Protein AF-A0A7Z9F0S6-F1 (afdb_monomer_lite)

Structure (mmCIF, N/CA/C/O backbone):
data_AF-A0A7Z9F0S6-F1
#
_entry.id   AF-A0A7Z9F0S6-F1
#
loop_
_atom_site.group_PDB
_atom_site.id
_atom_site.type_symbol
_atom_site.label_atom_id
_atom_site.label_alt_id
_atom_site.label_comp_id
_atom_site.label_asym_id
_atom_site.label_entity_id
_atom_site.label_seq_id
_atom_site.pdbx_PDB_ins_code
_atom_site.Cartn_x
_atom_site.Cartn_y
_atom_site.Cartn_z
_atom_site.occupancy
_atom_site.B_iso_or_equiv
_atom_site.auth_seq_id
_atom_site.auth_comp_id
_atom_site.auth_asym_id
_atom_site.a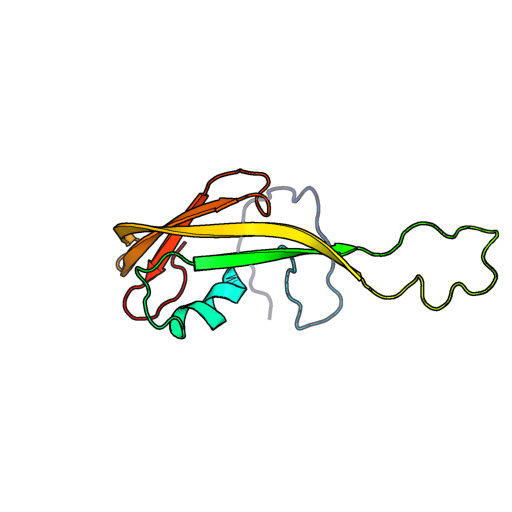uth_atom_id
_atom_site.pdbx_PDB_model_num
ATOM 1 N N . MET A 1 1 ? 21.638 29.581 2.439 1.00 35.75 1 MET A N 1
ATOM 2 C CA . MET A 1 1 ? 21.216 29.550 3.855 1.00 35.75 1 MET A CA 1
ATOM 3 C C . MET A 1 1 ? 21.684 28.222 4.421 1.00 35.75 1 MET A C 1
ATOM 5 O O . MET A 1 1 ? 21.219 27.189 3.966 1.00 35.75 1 MET A O 1
ATOM 9 N N . THR A 1 2 ? 22.688 28.249 5.295 1.00 31.14 2 THR A N 1
ATOM 10 C CA . THR A 1 2 ? 23.360 27.050 5.817 1.00 31.14 2 THR A CA 1
ATOM 11 C C . THR A 1 2 ? 22.742 26.697 7.161 1.00 31.14 2 THR A C 1
ATOM 13 O O . THR A 1 2 ? 22.910 27.450 8.116 1.00 31.14 2 THR A O 1
ATOM 16 N N . ILE A 1 3 ? 22.024 25.577 7.246 1.00 39.72 3 ILE A N 1
ATOM 17 C CA . ILE A 1 3 ? 21.593 25.027 8.534 1.00 39.72 3 ILE A CA 1
ATOM 18 C C . ILE A 1 3 ? 22.665 24.030 8.973 1.00 39.72 3 ILE A C 1
ATOM 20 O O . ILE A 1 3 ? 22.710 22.891 8.519 1.00 39.72 3 ILE A O 1
ATOM 24 N N . ALA A 1 4 ? 23.572 24.501 9.828 1.00 39.28 4 ALA A N 1
ATOM 25 C CA . ALA A 1 4 ? 24.559 23.673 10.505 1.00 39.28 4 ALA A CA 1
ATOM 26 C C . ALA A 1 4 ? 23.901 23.000 11.720 1.00 39.28 4 ALA A C 1
ATOM 28 O O . ALA A 1 4 ? 23.897 23.542 12.823 1.00 39.28 4 ALA A O 1
ATOM 29 N N . GLY A 1 5 ? 23.317 21.822 11.504 1.00 38.00 5 GLY A N 1
ATOM 30 C CA . GLY A 1 5 ? 22.954 20.890 12.566 1.00 38.00 5 GLY A CA 1
ATOM 31 C C . GLY A 1 5 ? 24.101 19.910 12.794 1.00 38.00 5 GLY A C 1
ATOM 32 O O . GLY A 1 5 ? 24.408 19.101 11.924 1.00 38.00 5 GLY A O 1
ATOM 33 N N . SER A 1 6 ? 24.751 20.003 13.953 1.00 45.59 6 SER A N 1
ATOM 34 C CA . SER A 1 6 ? 25.777 19.066 14.422 1.00 45.59 6 SER A CA 1
ATOM 35 C C . SER A 1 6 ? 25.179 17.665 14.603 1.00 45.59 6 SER A C 1
ATOM 37 O O . SER A 1 6 ? 24.645 17.334 15.660 1.00 45.59 6 SER A O 1
ATOM 39 N N . LEU A 1 7 ? 25.259 16.836 13.562 1.00 46.41 7 LEU A N 1
ATOM 40 C CA . LEU A 1 7 ? 25.076 15.392 13.655 1.00 46.41 7 LEU A CA 1
ATOM 41 C C . LEU A 1 7 ? 26.464 14.755 13.659 1.00 46.41 7 LEU A C 1
ATOM 43 O O . LEU A 1 7 ? 27.257 14.928 12.733 1.00 46.41 7 LEU A O 1
ATOM 47 N N . ARG A 1 8 ? 26.772 14.063 14.760 1.00 46.69 8 ARG A N 1
ATOM 48 C CA . ARG A 1 8 ? 28.000 13.285 14.953 1.00 46.69 8 ARG A CA 1
ATOM 49 C C . ARG A 1 8 ? 28.291 12.452 13.704 1.00 46.69 8 ARG A C 1
ATOM 51 O O . ARG A 1 8 ? 27.393 11.821 13.156 1.00 46.69 8 ARG A O 1
ATOM 58 N N . SER A 1 9 ? 29.552 12.464 13.274 1.00 49.59 9 SER A N 1
ATOM 59 C CA . SER A 1 9 ? 30.008 11.865 12.023 1.00 49.59 9 SER A CA 1
ATOM 60 C C . SER A 1 9 ? 29.782 10.350 11.991 1.00 49.59 9 SER A C 1
ATOM 62 O O . SER A 1 9 ? 30.657 9.559 12.350 1.00 49.59 9 SER A O 1
ATOM 64 N N . HIS A 1 10 ? 28.630 9.923 11.497 1.00 48.22 10 HIS A N 1
ATOM 65 C CA . HIS A 1 10 ? 28.567 8.661 10.788 1.00 48.22 10 HIS A CA 1
ATOM 66 C C . HIS A 1 10 ? 29.183 8.916 9.417 1.00 48.22 10 HIS A C 1
ATOM 68 O O . HIS A 1 10 ? 28.714 9.762 8.659 1.00 48.22 10 HIS A O 1
ATOM 74 N N . LYS A 1 11 ? 30.303 8.247 9.123 1.00 49.53 11 LYS A N 1
ATOM 75 C CA . LYS A 1 11 ? 30.818 8.196 7.756 1.00 49.53 11 LYS A CA 1
ATOM 76 C C . LYS A 1 11 ? 29.726 7.542 6.915 1.00 49.53 11 LYS A C 1
ATOM 78 O O . LYS A 1 11 ? 29.566 6.325 6.979 1.00 49.53 11 LYS A O 1
ATOM 83 N N . PHE A 1 12 ? 28.960 8.343 6.179 1.00 50.31 12 PHE A N 1
ATOM 84 C CA . PHE A 1 12 ? 28.070 7.840 5.144 1.00 50.31 12 PHE A CA 1
ATOM 85 C C . PHE A 1 12 ? 28.957 7.100 4.145 1.00 50.31 12 PHE A C 1
ATOM 87 O O . PHE A 1 12 ? 29.786 7.710 3.474 1.00 50.31 12 PHE A O 1
ATOM 94 N N . GLN A 1 13 ? 28.879 5.769 4.143 1.00 52.06 13 GLN A N 1
ATOM 95 C CA . GLN A 1 13 ? 29.774 4.942 3.333 1.00 52.06 13 GLN A CA 1
ATOM 96 C C . GLN A 1 13 ? 29.507 5.128 1.833 1.00 52.06 13 GLN A C 1
ATOM 98 O O . GLN A 1 13 ? 30.394 4.864 1.031 1.00 52.06 13 GLN A O 1
ATOM 103 N N . HIS A 1 14 ? 28.317 5.616 1.469 1.00 46.41 14 HIS A N 1
ATOM 104 C CA . HIS A 1 14 ? 27.904 5.876 0.097 1.00 46.41 14 HIS A CA 1
ATOM 105 C C . HIS A 1 14 ? 27.014 7.124 0.077 1.00 46.41 14 HIS A C 1
ATOM 107 O O . HIS A 1 14 ? 26.011 7.183 0.785 1.00 46.41 14 HIS A O 1
ATOM 113 N N . ALA A 1 15 ? 27.398 8.125 -0.710 1.00 65.62 15 ALA A N 1
ATOM 114 C CA . ALA A 1 15 ? 26.599 9.312 -0.989 1.00 65.62 15 ALA A CA 1
ATOM 115 C C . ALA A 1 15 ? 26.548 9.508 -2.507 1.00 65.62 15 ALA A C 1
ATOM 117 O O . ALA A 1 15 ? 27.542 9.260 -3.191 1.00 65.62 15 ALA A O 1
ATOM 118 N N . VAL A 1 16 ? 25.399 9.938 -3.025 1.00 56.47 16 VAL A N 1
ATOM 119 C CA . VAL A 1 16 ? 25.199 10.237 -4.448 1.00 56.47 16 VAL A CA 1
ATOM 120 C C . VAL A 1 16 ? 24.820 11.707 -4.574 1.00 56.47 16 VAL A C 1
ATOM 122 O O . VAL A 1 16 ? 23.951 12.194 -3.852 1.00 56.47 16 VAL A O 1
ATOM 125 N N . THR A 1 17 ? 25.487 12.421 -5.477 1.00 74.50 17 THR A N 1
ATOM 126 C CA . THR A 1 17 ? 25.147 13.808 -5.807 1.00 74.50 17 THR A CA 1
ATOM 127 C C . THR A 1 17 ? 23.967 13.817 -6.772 1.00 74.50 17 THR A C 1
ATOM 129 O O . THR A 1 17 ? 24.028 13.184 -7.822 1.00 74.50 17 THR A O 1
ATOM 132 N N . ILE A 1 18 ? 22.907 14.550 -6.428 1.00 62.69 18 ILE A N 1
ATOM 133 C CA . ILE A 1 18 ? 21.745 14.756 -7.295 1.00 62.69 18 ILE A CA 1
ATOM 134 C C . ILE A 1 18 ? 21.824 16.169 -7.863 1.00 62.69 18 ILE A C 1
ATOM 136 O O . ILE A 1 18 ? 21.718 17.151 -7.130 1.00 62.69 18 ILE A O 1
ATOM 140 N N . GLU A 1 19 ? 22.053 16.260 -9.170 1.00 63.91 19 GLU A N 1
ATOM 141 C CA . GLU A 1 19 ? 22.327 17.530 -9.851 1.00 63.91 19 GLU A CA 1
ATOM 142 C C . GLU A 1 19 ? 21.053 18.330 -10.172 1.00 63.91 19 GLU A C 1
ATOM 144 O O . GLU A 1 19 ? 21.117 19.549 -10.321 1.00 63.91 19 GLU A O 1
ATOM 149 N N . ASN A 1 20 ? 19.889 17.670 -10.217 1.00 59.25 20 ASN A N 1
ATOM 150 C CA . ASN A 1 20 ? 18.635 18.263 -10.686 1.00 59.25 20 ASN A CA 1
ATOM 151 C C . ASN A 1 20 ? 17.566 18.279 -9.586 1.00 59.25 20 ASN A C 1
ATOM 153 O O . ASN A 1 20 ? 17.298 17.256 -8.960 1.00 59.25 20 ASN A O 1
ATOM 157 N N . TYR A 1 21 ? 16.927 19.436 -9.390 1.00 40.56 21 TYR A N 1
ATOM 158 C CA . TYR A 1 21 ? 15.824 19.639 -8.446 1.00 40.56 21 TYR A CA 1
ATOM 159 C C . TYR A 1 21 ? 14.552 20.098 -9.185 1.00 40.56 21 TYR A C 1
ATOM 161 O O . TYR A 1 21 ? 14.661 20.914 -10.103 1.00 40.56 21 TYR A O 1
ATOM 169 N N . PRO A 1 22 ? 13.350 19.644 -8.774 1.00 56.00 22 PRO A N 1
ATOM 170 C CA . PRO A 1 22 ? 13.098 18.687 -7.695 1.00 56.00 22 PRO A CA 1
ATOM 171 C C . PRO A 1 22 ? 13.497 17.260 -8.095 1.00 56.00 22 PRO A C 1
ATOM 173 O O . PRO A 1 22 ? 13.374 16.876 -9.255 1.00 56.00 22 PRO A O 1
ATOM 176 N N . TRP A 1 23 ? 13.961 16.476 -7.125 1.00 50.50 23 TRP A N 1
ATOM 177 C CA . TRP A 1 23 ? 14.222 15.050 -7.301 1.00 50.50 23 TRP A CA 1
ATOM 178 C C . TRP A 1 23 ? 13.278 14.229 -6.425 1.00 50.50 23 TRP A C 1
ATOM 180 O O . TRP A 1 23 ? 12.791 14.710 -5.403 1.00 50.50 23 TRP A O 1
ATOM 190 N N . HIS A 1 24 ? 13.023 12.992 -6.843 1.00 51.84 24 HIS A N 1
ATOM 191 C CA . HIS A 1 24 ? 12.192 12.022 -6.138 1.00 51.84 24 HIS A CA 1
ATOM 192 C C . HIS A 1 24 ? 12.984 10.717 -6.033 1.00 51.84 24 HIS A C 1
ATOM 194 O O . HIS A 1 24 ? 13.493 10.231 -7.044 1.00 51.84 24 HIS A O 1
ATOM 200 N N . SER A 1 25 ? 13.103 10.151 -4.830 1.00 55.03 25 SER A N 1
ATOM 201 C CA . SER A 1 25 ? 13.685 8.816 -4.650 1.00 55.03 25 SER A CA 1
ATOM 202 C C . SER A 1 25 ? 12.716 7.786 -5.219 1.00 55.03 25 SER A C 1
ATOM 204 O O . SER A 1 25 ? 11.612 7.660 -4.711 1.00 55.03 25 SER A O 1
ATOM 206 N N . TYR A 1 26 ? 13.068 7.102 -6.306 1.00 56.72 26 TYR A N 1
ATOM 207 C CA . TYR A 1 26 ? 12.218 6.068 -6.917 1.00 56.72 26 TYR A CA 1
ATOM 208 C C . TYR A 1 26 ? 12.480 4.682 -6.303 1.00 56.72 26 TYR A C 1
ATOM 210 O O . TYR A 1 26 ? 12.320 3.658 -6.955 1.00 56.72 26 TYR A O 1
ATOM 218 N N . ASP A 1 27 ? 12.926 4.618 -5.052 1.00 54.19 27 ASP A N 1
ATOM 219 C CA . ASP A 1 27 ? 12.763 3.374 -4.310 1.00 54.19 27 ASP A CA 1
ATOM 220 C C . ASP A 1 27 ? 11.279 3.312 -3.957 1.00 54.19 27 ASP A C 1
ATOM 222 O O . ASP A 1 27 ? 10.779 4.229 -3.315 1.00 54.19 27 ASP A O 1
ATOM 226 N N . PHE A 1 28 ? 10.592 2.301 -4.499 1.00 53.06 28 PHE A N 1
ATOM 227 C CA . PHE A 1 28 ? 9.152 2.024 -4.438 1.00 53.06 28 PHE A CA 1
ATOM 228 C C . PHE A 1 28 ? 8.635 1.981 -2.987 1.00 53.06 28 PHE A C 1
ATOM 230 O O . PHE A 1 28 ? 8.271 0.931 -2.456 1.00 53.06 28 PHE A O 1
ATOM 237 N N . ASP A 1 29 ? 8.592 3.124 -2.315 1.00 61.69 29 ASP A N 1
ATOM 238 C CA . ASP A 1 29 ? 7.740 3.273 -1.163 1.00 61.69 29 ASP A CA 1
ATOM 239 C C . ASP A 1 29 ? 6.299 3.111 -1.660 1.00 61.69 29 ASP A C 1
ATOM 241 O O . ASP A 1 29 ? 5.885 3.575 -2.729 1.00 61.69 29 ASP A O 1
ATOM 245 N N . PHE A 1 30 ? 5.479 2.413 -0.886 1.00 75.38 30 PHE A N 1
ATOM 246 C CA . PHE A 1 30 ? 4.044 2.377 -1.140 1.00 75.38 30 PHE A CA 1
ATOM 247 C C . PHE A 1 30 ? 3.393 3.763 -0.932 1.00 75.38 30 PHE A C 1
ATOM 249 O O . PHE A 1 30 ? 2.176 3.857 -0.837 1.00 75.38 30 PHE A O 1
ATOM 256 N N . ALA A 1 31 ? 4.161 4.863 -0.921 1.00 78.50 31 ALA A N 1
ATOM 257 C CA . ALA A 1 31 ? 3.669 6.223 -0.761 1.00 78.50 31 ALA A CA 1
ATOM 258 C C . ALA A 1 31 ? 2.736 6.639 -1.901 1.00 78.50 31 ALA A C 1
ATOM 260 O O . ALA A 1 31 ? 1.791 7.387 -1.664 1.00 78.50 31 ALA A O 1
ATOM 261 N N . SER A 1 32 ? 2.921 6.109 -3.116 1.00 81.12 32 SER A N 1
ATOM 262 C CA . SER A 1 32 ? 1.952 6.313 -4.206 1.00 81.12 32 SER A CA 1
ATOM 263 C C . SER A 1 32 ? 0.552 5.784 -3.862 1.00 81.12 32 SER A C 1
ATOM 265 O O . SER A 1 32 ? -0.442 6.339 -4.339 1.00 81.12 32 SER A O 1
ATOM 267 N N . LEU A 1 33 ? 0.440 4.797 -2.960 1.00 87.44 33 LEU A N 1
ATOM 268 C CA . LEU A 1 33 ? -0.853 4.336 -2.462 1.00 87.44 33 LEU A CA 1
ATOM 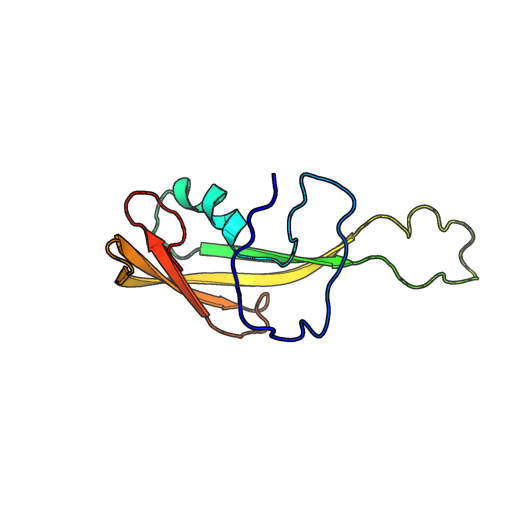269 C C . LEU A 1 33 ? -1.587 5.429 -1.680 1.00 87.44 33 LEU A C 1
ATOM 271 O O . LEU A 1 33 ? -2.811 5.431 -1.706 1.00 87.44 33 LEU A O 1
ATOM 275 N N . ASN A 1 34 ? -0.904 6.409 -1.076 1.00 88.81 34 ASN A N 1
ATOM 276 C CA . ASN A 1 34 ? -1.563 7.543 -0.408 1.00 88.81 34 ASN A CA 1
ATOM 277 C C . ASN A 1 34 ? -2.400 8.398 -1.364 1.00 88.81 34 ASN A C 1
ATOM 279 O O . ASN A 1 34 ? -3.298 9.106 -0.919 1.00 88.81 34 ASN A O 1
ATOM 283 N N . ILE A 1 35 ? -2.132 8.328 -2.670 1.00 87.38 35 ILE A N 1
ATOM 284 C CA . ILE A 1 35 ? -2.966 8.979 -3.681 1.00 87.38 35 ILE A CA 1
ATOM 285 C C . ILE A 1 35 ? -4.209 8.140 -3.972 1.00 87.38 35 ILE A C 1
ATOM 287 O O . ILE A 1 35 ? -5.290 8.684 -4.157 1.00 87.38 35 ILE A O 1
ATOM 291 N N . THR A 1 36 ? -4.080 6.813 -4.014 1.00 86.88 36 THR A N 1
ATOM 292 C CA . THR A 1 36 ? -5.183 5.929 -4.416 1.00 86.88 36 THR A CA 1
ATOM 293 C C . THR A 1 36 ? -6.089 5.513 -3.260 1.00 86.88 36 THR A C 1
ATOM 295 O O . THR A 1 36 ? -7.296 5.418 -3.455 1.00 86.88 36 THR A O 1
ATOM 298 N N . LEU A 1 37 ? -5.541 5.276 -2.065 1.00 88.56 37 LEU A N 1
ATOM 299 C CA . LEU A 1 37 ? -6.251 4.768 -0.883 1.00 88.56 37 LEU A CA 1
ATOM 300 C C . LEU A 1 37 ? -7.450 5.638 -0.463 1.00 88.56 37 LEU A C 1
ATOM 302 O O . LEU A 1 37 ? -8.497 5.058 -0.174 1.00 88.56 37 LEU A O 1
ATOM 306 N N . PRO A 1 38 ? -7.391 6.988 -0.500 1.00 90.38 38 PRO A N 1
ATOM 307 C CA . PRO A 1 38 ? -8.556 7.828 -0.206 1.00 90.38 38 PRO A CA 1
ATOM 308 C C . PRO A 1 38 ? -9.751 7.619 -1.140 1.00 90.38 38 PRO A C 1
ATOM 310 O O . PRO A 1 38 ? -10.868 8.006 -0.802 1.00 90.38 38 PRO A O 1
ATOM 313 N N . HIS A 1 39 ? -9.533 7.015 -2.310 1.00 88.56 39 HIS A N 1
ATOM 314 C CA . HIS A 1 39 ? -10.565 6.766 -3.314 1.00 88.56 39 HIS A CA 1
ATOM 315 C C . HIS A 1 39 ? -11.113 5.332 -3.290 1.00 88.56 39 HIS A C 1
ATOM 317 O O . HIS A 1 39 ? -11.992 5.005 -4.089 1.00 88.56 39 HIS A O 1
ATOM 323 N N . TYR A 1 40 ? -10.632 4.472 -2.388 1.00 85.88 40 TYR A N 1
ATOM 324 C CA . TYR A 1 40 ? -11.196 3.136 -2.210 1.00 85.88 40 TYR A CA 1
ATOM 325 C C . TYR A 1 40 ? -12.589 3.227 -1.584 1.00 85.88 40 TYR A C 1
ATOM 327 O O . TYR A 1 40 ? -12.767 3.807 -0.515 1.00 85.88 40 TYR A O 1
ATOM 335 N N . LEU A 1 41 ? -13.578 2.642 -2.264 1.00 87.75 41 LEU A N 1
ATOM 336 C CA . LEU A 1 41 ? -14.984 2.695 -1.849 1.00 87.75 41 LEU A CA 1
ATOM 337 C C . LEU A 1 41 ? -15.229 1.947 -0.538 1.00 87.75 41 LEU A C 1
ATOM 339 O O . LEU A 1 41 ? -15.944 2.442 0.330 1.00 87.75 41 LEU A O 1
ATOM 343 N N . ASP A 1 42 ? -14.632 0.762 -0.414 1.00 91.69 42 ASP A N 1
ATOM 344 C CA . ASP A 1 42 ? -14.680 -0.046 0.795 1.00 91.69 42 ASP A CA 1
ATOM 345 C C . ASP A 1 42 ? -13.248 -0.277 1.299 1.00 91.69 42 ASP A C 1
ATOM 347 O O . ASP A 1 42 ? -12.500 -1.047 0.695 1.00 91.69 42 ASP A O 1
ATOM 351 N N . PRO A 1 43 ? -12.841 0.397 2.383 1.00 89.38 43 PRO A N 1
ATOM 352 C CA . PRO A 1 43 ? -11.510 0.255 2.955 1.00 89.38 43 PRO A CA 1
ATOM 353 C C . PRO A 1 43 ? -11.322 -1.063 3.720 1.00 89.38 43 PRO A C 1
ATOM 355 O O . PRO A 1 43 ? -10.220 -1.322 4.178 1.00 89.38 43 PRO A O 1
ATOM 358 N N . LEU A 1 44 ? -12.365 -1.868 3.938 1.00 94.19 44 LEU A N 1
ATOM 359 C CA . LEU A 1 44 ? -12.255 -3.160 4.626 1.00 94.19 44 LEU A CA 1
ATOM 360 C C . LEU A 1 44 ? -12.259 -4.340 3.651 1.00 94.19 44 LEU A C 1
ATOM 362 O O . LEU A 1 44 ? -11.900 -5.456 4.032 1.00 94.19 44 LEU A O 1
ATOM 366 N N . ALA A 1 45 ? -12.654 -4.106 2.400 1.00 92.12 45 ALA A N 1
ATOM 367 C CA . ALA A 1 45 ? -12.609 -5.118 1.361 1.00 92.12 45 ALA A CA 1
ATOM 368 C C . ALA A 1 45 ? -11.153 -5.459 0.984 1.00 92.12 45 ALA A C 1
ATOM 370 O O . ALA A 1 45 ? -10.313 -4.557 0.903 1.00 92.12 45 ALA A O 1
ATOM 371 N N . PRO A 1 46 ? -10.847 -6.737 0.690 1.00 88.12 46 PRO A N 1
ATOM 372 C CA . PRO A 1 46 ? -9.559 -7.116 0.125 1.00 88.12 46 PRO A CA 1
ATOM 373 C C . PRO A 1 46 ? -9.276 -6.359 -1.171 1.00 88.12 46 PRO A C 1
ATOM 375 O O . PRO A 1 46 ? -10.155 -6.221 -2.028 1.00 88.12 46 PRO A O 1
ATOM 378 N N . CYS A 1 47 ? -8.032 -5.928 -1.355 1.00 89.94 47 CYS A N 1
ATOM 379 C CA . CYS A 1 47 ? -7.595 -5.348 -2.616 1.00 89.94 47 CYS A CA 1
ATOM 380 C C . CYS A 1 47 ? -6.238 -5.870 -3.069 1.00 89.94 47 CYS A C 1
ATOM 382 O O . CYS A 1 47 ? -5.550 -6.607 -2.362 1.00 89.94 47 CYS A O 1
ATOM 384 N N . PHE A 1 48 ? -5.876 -5.527 -4.301 1.00 90.19 48 PHE A N 1
ATOM 385 C CA . PHE A 1 48 ? -4.620 -5.943 -4.894 1.00 90.19 48 PHE A CA 1
ATOM 386 C C . PHE A 1 48 ? -4.054 -4.859 -5.801 1.00 90.19 48 PHE A C 1
ATOM 388 O O . PHE A 1 48 ? -4.788 -4.094 -6.425 1.00 90.19 48 PHE A O 1
ATOM 395 N N . PHE A 1 49 ? -2.733 -4.833 -5.912 1.00 89.62 49 PHE A N 1
ATOM 396 C CA . PHE A 1 49 ? -2.030 -3.983 -6.864 1.00 89.62 49 PHE A CA 1
ATOM 397 C C . PHE A 1 49 ? -0.805 -4.702 -7.427 1.00 89.62 49 PHE A C 1
ATOM 399 O O . PHE A 1 49 ? -0.333 -5.703 -6.887 1.00 89.62 49 PHE A O 1
ATOM 406 N N . GLY A 1 50 ? -0.322 -4.225 -8.570 1.00 89.38 50 GLY A N 1
ATOM 407 C CA . GLY A 1 50 ? 0.842 -4.785 -9.242 1.00 89.38 50 GLY A CA 1
ATOM 408 C C . GLY A 1 50 ? 2.127 -4.049 -8.887 1.00 89.38 50 GLY A C 1
ATOM 409 O O . GLY A 1 50 ? 2.122 -2.825 -8.797 1.00 89.38 50 GLY A O 1
ATOM 410 N N . ILE A 1 51 ? 3.229 -4.787 -8.758 1.00 85.44 51 ILE A N 1
ATOM 411 C CA . ILE A 1 51 ? 4.579 -4.216 -8.682 1.00 85.44 51 ILE A CA 1
ATOM 412 C C . ILE A 1 51 ? 5.275 -4.428 -10.022 1.00 85.44 51 ILE A C 1
ATOM 414 O O . ILE A 1 51 ? 5.213 -5.518 -10.599 1.00 85.44 51 ILE A O 1
ATOM 418 N N . ALA A 1 52 ? 5.947 -3.393 -10.518 1.00 83.12 52 ALA A N 1
ATOM 419 C CA . ALA A 1 52 ? 6.776 -3.470 -11.709 1.00 83.12 52 ALA A CA 1
ATOM 420 C C . ALA A 1 52 ? 8.062 -2.660 -11.518 1.00 83.12 52 ALA A C 1
ATOM 422 O O . ALA A 1 52 ? 8.010 -1.536 -11.030 1.00 83.12 52 ALA A O 1
ATOM 423 N N . ASP A 1 53 ? 9.189 -3.222 -11.948 1.00 78.88 53 ASP A N 1
ATOM 424 C CA . ASP A 1 53 ? 10.494 -2.560 -11.908 1.00 78.88 53 ASP A CA 1
ATOM 425 C C . ASP A 1 53 ? 10.795 -1.904 -13.255 1.00 78.88 53 ASP A C 1
ATOM 427 O O . ASP A 1 53 ? 10.474 -2.458 -14.311 1.00 78.88 53 ASP A O 1
ATOM 431 N N . PHE A 1 54 ? 11.490 -0.766 -13.240 1.00 75.19 54 PHE A N 1
ATOM 432 C CA . PHE A 1 54 ? 12.123 -0.256 -14.451 1.00 75.19 54 PHE A CA 1
ATOM 433 C C . PHE A 1 54 ? 13.311 -1.137 -14.827 1.00 75.19 54 PHE A C 1
ATOM 435 O O . PHE A 1 54 ? 14.260 -1.299 -14.060 1.00 75.19 54 PHE A O 1
ATOM 442 N N . VAL A 1 55 ? 13.297 -1.650 -16.051 1.00 69.88 55 VAL A N 1
ATOM 443 C CA . VAL A 1 55 ? 14.436 -2.333 -16.651 1.00 69.88 55 VAL A CA 1
ATOM 444 C C . VAL A 1 55 ? 14.948 -1.511 -17.825 1.00 69.88 55 VAL A C 1
ATOM 446 O O . VAL A 1 55 ? 14.212 -1.142 -18.743 1.00 69.88 55 VAL A O 1
ATOM 449 N N . THR A 1 56 ? 16.244 -1.213 -17.790 1.00 61.31 56 THR A N 1
ATOM 450 C CA . THR A 1 56 ? 16.968 -0.784 -18.986 1.00 61.31 56 THR A CA 1
ATOM 451 C C . THR A 1 56 ? 17.451 -2.055 -19.665 1.00 61.31 56 THR A C 1
ATOM 453 O O . THR A 1 56 ? 18.098 -2.887 -19.026 1.00 61.31 56 THR A O 1
ATOM 456 N N . ALA A 1 57 ? 17.095 -2.258 -20.932 1.00 56.53 57 ALA A N 1
ATOM 457 C CA . ALA A 1 57 ? 17.593 -3.392 -21.696 1.00 56.53 57 ALA A CA 1
ATOM 458 C C . ALA A 1 57 ? 19.119 -3.270 -21.823 1.00 56.53 57 ALA A C 1
ATOM 460 O O . ALA A 1 57 ? 19.650 -2.560 -22.673 1.00 56.53 57 ALA A O 1
ATOM 461 N N . ARG A 1 58 ? 19.856 -3.934 -20.934 1.00 50.53 58 ARG A N 1
ATOM 462 C CA . ARG A 1 58 ? 21.288 -4.152 -21.105 1.00 50.53 58 ARG A CA 1
ATOM 463 C C . ARG A 1 58 ? 21.447 -5.476 -21.820 1.00 50.53 58 ARG A C 1
ATOM 465 O O . ARG A 1 58 ? 21.371 -6.501 -21.168 1.00 50.53 58 ARG A O 1
ATOM 472 N N . TYR A 1 59 ? 21.601 -5.426 -23.137 1.00 44.12 59 TYR A N 1
ATOM 473 C CA . TYR A 1 59 ? 22.628 -6.135 -23.908 1.00 44.12 59 TYR A CA 1
ATOM 474 C C . TYR A 1 59 ? 22.416 -5.778 -25.387 1.00 44.12 59 TYR A C 1
ATOM 476 O O . TYR A 1 59 ? 21.376 -6.130 -25.937 1.00 44.12 59 TYR A O 1
ATOM 484 N N . PRO A 1 60 ? 23.361 -5.094 -26.056 1.00 49.09 60 PRO A N 1
ATOM 485 C CA . PRO A 1 60 ? 23.341 -5.047 -27.508 1.00 49.09 60 PRO A CA 1
ATOM 486 C C . PRO A 1 60 ? 23.652 -6.458 -28.022 1.00 49.09 60 PRO A C 1
ATOM 488 O O . PRO A 1 60 ? 24.743 -6.973 -27.780 1.00 49.09 60 PRO A O 1
ATOM 491 N N . ASP A 1 61 ? 22.703 -7.091 -28.713 1.00 52.97 61 ASP A N 1
ATOM 492 C CA . ASP A 1 61 ? 23.025 -8.181 -29.633 1.00 52.97 61 ASP A CA 1
ATOM 493 C C . ASP A 1 61 ? 23.738 -7.546 -30.842 1.00 52.97 61 ASP A C 1
ATOM 495 O O . ASP A 1 61 ? 23.109 -6.786 -31.589 1.00 52.97 61 ASP A O 1
ATOM 499 N N . PRO A 1 62 ? 25.043 -7.803 -31.052 1.00 53.66 62 PRO A N 1
ATOM 500 C CA . PRO A 1 62 ? 25.800 -7.192 -32.141 1.00 53.66 62 PRO A CA 1
ATOM 501 C C . PRO A 1 62 ? 25.312 -7.617 -33.539 1.00 53.66 62 PRO A C 1
ATOM 503 O O . PRO A 1 62 ? 25.792 -7.072 -34.532 1.00 53.66 62 PRO A O 1
ATOM 506 N N . HIS A 1 63 ? 24.361 -8.554 -33.645 1.00 55.34 63 HIS A N 1
ATOM 507 C CA . HIS A 1 63 ? 23.823 -9.045 -34.914 1.00 55.34 63 HIS A CA 1
ATOM 508 C C . HIS A 1 63 ? 22.442 -8.486 -35.300 1.00 55.34 63 HIS A C 1
ATOM 510 O O . HIS A 1 63 ? 21.938 -8.822 -36.375 1.00 55.34 63 HIS A O 1
ATOM 516 N N . ARG A 1 64 ? 21.823 -7.603 -34.499 1.00 52.91 64 ARG A N 1
ATOM 517 C CA . ARG A 1 64 ? 20.515 -7.005 -34.831 1.00 52.91 64 ARG A CA 1
ATOM 518 C C . ARG A 1 64 ? 20.640 -5.581 -35.376 1.00 52.91 64 ARG A C 1
ATOM 520 O O . ARG A 1 64 ? 20.772 -4.612 -34.639 1.00 52.91 64 ARG A O 1
ATOM 527 N N . LEU A 1 65 ? 20.512 -5.450 -36.697 1.00 48.75 65 LEU A N 1
ATOM 528 C CA . LEU A 1 65 ? 20.675 -4.205 -37.466 1.00 48.75 65 LEU A CA 1
ATOM 529 C C . LEU A 1 65 ? 19.545 -3.153 -37.283 1.00 48.75 65 LEU A C 1
ATOM 531 O O . LEU A 1 65 ? 19.409 -2.285 -38.129 1.00 48.75 65 LEU A O 1
ATOM 535 N N . ASN A 1 66 ? 18.730 -3.185 -36.218 1.00 46.03 66 ASN A N 1
ATOM 536 C CA . ASN A 1 66 ? 17.627 -2.221 -35.995 1.00 46.03 66 ASN A CA 1
ATOM 537 C C . ASN A 1 66 ? 17.418 -1.887 -34.494 1.00 46.03 66 ASN A C 1
ATOM 539 O O . ASN A 1 66 ? 16.312 -1.962 -33.962 1.00 46.03 66 ASN A O 1
ATOM 543 N N . SER A 1 67 ? 18.491 -1.520 -33.791 1.00 49.59 67 SER A N 1
ATOM 544 C CA . SER A 1 67 ? 18.578 -1.411 -32.320 1.00 49.59 67 SER A CA 1
ATOM 545 C C . SER A 1 67 ? 18.037 -0.115 -31.681 1.00 49.59 67 SER A C 1
ATOM 547 O O . SER A 1 67 ? 18.370 0.192 -30.537 1.00 49.59 67 SER A O 1
ATOM 549 N N . TYR A 1 68 ? 17.194 0.660 -32.373 1.00 46.03 68 TYR A N 1
ATOM 550 C CA . TYR A 1 68 ? 16.659 1.919 -31.816 1.00 46.03 68 TYR A CA 1
ATOM 551 C C . TYR A 1 68 ? 15.401 1.731 -30.947 1.00 46.03 68 TYR A C 1
ATOM 553 O O . TYR A 1 68 ? 15.108 2.572 -30.103 1.00 46.03 68 TYR A O 1
ATOM 561 N N . ILE A 1 69 ? 14.673 0.617 -31.108 1.00 49.12 69 ILE A N 1
ATOM 562 C CA . ILE A 1 69 ? 13.487 0.285 -30.289 1.00 49.12 69 ILE A CA 1
ATOM 563 C C . ILE A 1 69 ? 13.886 -0.465 -29.000 1.00 49.12 69 ILE A C 1
ATOM 565 O O . ILE A 1 69 ? 13.166 -0.418 -28.007 1.00 49.12 69 ILE A O 1
ATOM 569 N N . GLU A 1 70 ? 15.071 -1.085 -28.959 1.00 49.97 70 GLU A N 1
ATOM 570 C CA . GLU A 1 70 ? 15.555 -1.881 -27.816 1.00 49.97 70 GLU A CA 1
ATOM 571 C C . GLU A 1 70 ? 16.134 -1.035 -26.657 1.00 49.97 70 GLU A C 1
ATOM 573 O O . GLU A 1 70 ? 16.659 -1.596 -25.706 1.00 49.97 70 GLU A O 1
ATOM 578 N N . GLN A 1 71 ? 16.029 0.301 -26.686 1.00 53.84 71 GLN A N 1
ATOM 579 C CA . GLN A 1 71 ? 16.539 1.194 -25.622 1.00 53.84 71 GLN A CA 1
ATOM 580 C C . GLN A 1 71 ? 15.442 1.927 -24.835 1.00 53.84 71 GLN A C 1
ATOM 582 O O . GLN A 1 71 ? 15.750 2.737 -23.959 1.00 53.84 71 GLN A O 1
ATOM 587 N N . ALA A 1 72 ? 14.164 1.671 -25.128 1.00 56.19 72 ALA A N 1
ATOM 588 C CA . ALA A 1 72 ? 13.082 2.303 -24.387 1.00 56.19 72 ALA A CA 1
ATOM 589 C C . ALA A 1 72 ? 13.046 1.774 -22.938 1.00 56.19 72 ALA A C 1
ATOM 591 O O . ALA A 1 72 ? 13.133 0.554 -22.736 1.00 56.19 72 ALA A O 1
ATOM 592 N N . PRO A 1 73 ? 12.901 2.651 -21.924 1.00 61.91 73 PRO A N 1
ATOM 593 C CA . PRO A 1 73 ? 12.656 2.205 -20.560 1.00 61.91 73 PRO A CA 1
ATOM 594 C C . PRO A 1 73 ? 11.436 1.285 -20.568 1.00 61.91 73 PRO A C 1
ATOM 596 O O . PRO A 1 73 ? 10.362 1.657 -21.041 1.00 61.91 73 PRO A O 1
ATOM 599 N N . SER A 1 74 ? 11.638 0.058 -20.104 1.00 70.38 74 SER A N 1
ATOM 600 C CA . SER A 1 74 ? 10.611 -0.977 -20.077 1.00 70.38 74 SER A CA 1
ATOM 601 C C . SER A 1 74 ? 10.278 -1.317 -18.632 1.00 70.38 74 SER A C 1
ATOM 603 O O . SER A 1 74 ? 11.096 -1.113 -17.735 1.00 70.38 74 SER A O 1
ATOM 605 N N . PHE A 1 75 ? 9.082 -1.850 -18.406 1.00 77.75 75 PHE A N 1
ATOM 606 C CA . PHE A 1 75 ? 8.670 -2.337 -17.096 1.00 77.75 75 PHE A CA 1
ATOM 607 C C . PHE A 1 75 ? 8.733 -3.860 -17.061 1.00 77.75 75 PHE A C 1
ATOM 609 O O . PHE A 1 75 ? 8.171 -4.531 -17.927 1.00 77.75 75 PHE A O 1
ATOM 616 N N . LEU A 1 76 ? 9.383 -4.409 -16.040 1.00 78.19 76 LEU A N 1
ATOM 617 C CA . LEU A 1 76 ? 9.308 -5.823 -15.705 1.00 78.19 76 LEU A CA 1
ATOM 618 C C . LEU A 1 76 ? 8.279 -6.006 -14.593 1.00 78.19 76 LEU A C 1
ATOM 620 O O . LEU A 1 76 ? 8.505 -5.579 -13.464 1.00 78.19 76 LEU A O 1
ATOM 624 N N . PHE A 1 77 ? 7.160 -6.664 -14.896 1.00 83.81 77 PHE A N 1
ATOM 625 C CA . PHE A 1 77 ? 6.156 -6.993 -13.887 1.00 83.81 77 PHE A CA 1
ATOM 626 C C . PHE A 1 77 ? 6.704 -8.018 -12.885 1.00 83.81 77 PHE A C 1
ATOM 628 O O . PHE A 1 77 ? 7.126 -9.109 -13.266 1.00 83.81 77 PHE A O 1
ATOM 635 N N . LYS A 1 78 ? 6.682 -7.666 -11.599 1.00 84.25 78 LYS A N 1
ATOM 636 C CA . LYS A 1 78 ? 7.220 -8.466 -10.489 1.00 84.25 78 LYS A CA 1
ATOM 637 C C . LYS A 1 78 ? 6.173 -9.359 -9.839 1.00 84.25 78 LYS A C 1
ATOM 639 O O . LYS A 1 78 ? 6.520 -10.364 -9.226 1.00 84.25 78 LYS A O 1
ATOM 644 N N . GLY A 1 79 ? 4.897 -9.024 -10.001 1.00 86.00 79 GLY A N 1
ATOM 645 C CA . GLY A 1 79 ? 3.782 -9.797 -9.472 1.00 86.00 79 GLY A CA 1
ATOM 646 C C . GLY A 1 79 ? 2.762 -8.936 -8.742 1.00 86.00 79 GLY A C 1
ATOM 647 O O . GLY A 1 79 ? 2.933 -7.729 -8.568 1.00 86.00 79 GLY A O 1
ATOM 648 N N . LEU A 1 80 ? 1.680 -9.589 -8.325 1.00 90.75 80 LEU A N 1
ATOM 649 C CA . LEU A 1 80 ? 0.630 -8.969 -7.525 1.00 90.75 80 LEU A CA 1
ATOM 650 C C . LEU A 1 80 ? 0.996 -8.951 -6.043 1.00 90.75 80 LEU A C 1
ATOM 652 O O . LEU A 1 80 ? 1.687 -9.847 -5.544 1.00 90.75 80 LEU A O 1
ATOM 656 N N . VAL A 1 81 ? 0.455 -7.948 -5.368 1.00 91.06 81 VAL A N 1
ATOM 657 C CA . VAL A 1 81 ? 0.389 -7.797 -3.921 1.00 91.06 81 VAL A CA 1
ATOM 658 C C . VAL A 1 81 ? -1.076 -7.808 -3.516 1.00 91.06 81 VAL A C 1
ATOM 660 O O . VAL A 1 81 ? -1.885 -7.145 -4.160 1.00 91.06 81 VAL A O 1
ATOM 663 N N . THR A 1 82 ? -1.412 -8.568 -2.483 1.00 93.06 82 THR A N 1
ATOM 664 C CA . THR A 1 82 ? -2.712 -8.573 -1.819 1.00 93.06 82 THR A CA 1
ATOM 665 C C . THR A 1 82 ? -2.633 -7.755 -0.539 1.00 93.06 82 THR A C 1
ATOM 667 O O . THR A 1 82 ? -1.619 -7.766 0.164 1.00 93.06 82 THR A O 1
ATOM 670 N N . VAL A 1 83 ? -3.714 -7.038 -0.255 1.00 93.19 83 VAL A N 1
ATOM 671 C CA . VAL A 1 83 ? -3.889 -6.213 0.935 1.00 93.19 83 VAL A CA 1
ATOM 672 C C . VAL A 1 83 ? -5.180 -6.648 1.606 1.00 93.19 83 VAL A C 1
ATOM 674 O O . VAL A 1 83 ? -6.262 -6.496 1.039 1.00 93.19 83 VAL A O 1
ATOM 677 N N . ASP A 1 84 ? -5.055 -7.191 2.810 1.00 95.50 84 ASP A N 1
ATOM 678 C CA . ASP A 1 84 ? -6.171 -7.756 3.561 1.00 95.50 84 ASP A CA 1
ATOM 679 C C . ASP A 1 84 ? -6.313 -7.029 4.893 1.00 95.50 84 ASP A C 1
ATOM 681 O O . ASP A 1 84 ? -5.341 -6.906 5.643 1.00 95.50 84 ASP A O 1
ATOM 685 N N . PHE A 1 85 ? -7.517 -6.545 5.203 1.00 96.38 85 PHE A N 1
ATOM 686 C CA . PHE A 1 85 ? -7.800 -5.935 6.500 1.00 96.38 85 PHE A CA 1
ATOM 687 C C . PHE A 1 85 ? -7.606 -6.954 7.629 1.00 96.38 85 PHE A C 1
ATOM 689 O O . PHE A 1 85 ? -8.062 -8.095 7.544 1.00 96.38 85 PHE A O 1
ATOM 696 N N . VAL A 1 86 ? -6.937 -6.529 8.700 1.00 97.38 86 VAL A N 1
ATOM 697 C CA . VAL A 1 86 ? -6.645 -7.362 9.873 1.00 97.38 86 VAL A CA 1
ATOM 698 C C . VAL A 1 86 ? -7.411 -6.866 11.092 1.00 97.38 86 VAL A C 1
ATOM 700 O O . VAL A 1 86 ? -8.108 -7.642 11.743 1.00 97.38 86 VAL A O 1
ATOM 703 N N . SER A 1 87 ? -7.256 -5.588 11.428 1.00 97.69 87 SER A N 1
ATOM 704 C CA . SER A 1 87 ? -7.792 -5.005 12.659 1.00 97.69 87 SER A CA 1
ATOM 705 C C . SER A 1 87 ? -7.809 -3.479 12.595 1.00 97.69 87 SER A C 1
ATOM 707 O O . SER A 1 87 ? -7.214 -2.867 11.708 1.00 97.69 87 SER A O 1
ATOM 709 N N . GLU A 1 88 ? -8.475 -2.853 13.563 1.00 97.69 88 GLU A N 1
ATOM 710 C CA . GLU A 1 88 ? -8.262 -1.439 13.869 1.00 97.69 88 GLU A CA 1
ATOM 711 C C . GLU A 1 88 ? -7.251 -1.312 15.014 1.00 97.69 88 GLU A C 1
ATOM 713 O O . GLU A 1 88 ? -7.352 -2.032 16.008 1.00 97.69 88 GLU A O 1
ATOM 718 N N . GLU A 1 89 ? -6.278 -0.412 14.880 1.00 97.38 89 GLU A N 1
ATOM 71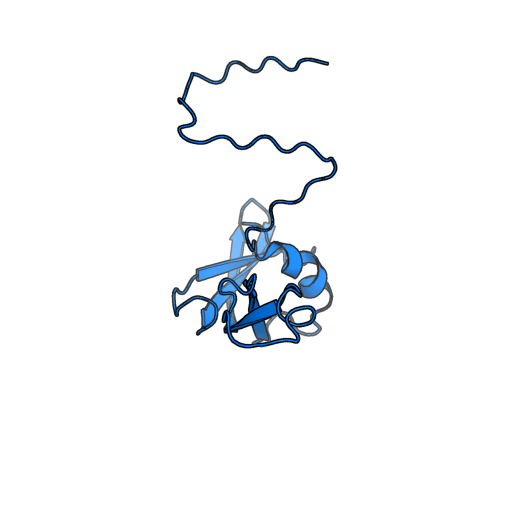9 C CA . GLU A 1 89 ? -5.221 -0.178 15.872 1.00 97.38 89 GLU A CA 1
ATOM 720 C C . GLU A 1 89 ? -4.911 1.318 15.974 1.00 97.38 89 GLU A C 1
ATOM 722 O O . GLU A 1 89 ? -4.963 2.039 14.979 1.00 97.38 89 GLU A O 1
ATOM 727 N N . GLU A 1 90 ? -4.578 1.794 17.174 1.00 96.12 90 GLU A N 1
ATOM 728 C CA . GLU A 1 90 ? -4.025 3.137 17.342 1.00 96.12 90 GLU A CA 1
ATOM 729 C C . GLU A 1 90 ? -2.529 3.107 17.011 1.00 96.12 90 GLU A C 1
ATOM 731 O O . GLU A 1 90 ? -1.784 2.299 17.568 1.00 96.12 90 GLU A O 1
ATOM 736 N N . GLN A 1 91 ? -2.092 3.979 16.104 1.00 91.56 91 GLN A N 1
ATOM 737 C CA . GLN A 1 91 ? -0.687 4.172 15.758 1.00 91.56 91 GLN A CA 1
ATOM 738 C C . GLN A 1 91 ? -0.361 5.655 15.691 1.00 91.56 91 GLN A C 1
ATOM 740 O O . GLN A 1 91 ? -1.084 6.423 15.064 1.00 91.56 91 GLN A O 1
ATOM 745 N N . HIS A 1 92 ? 0.715 6.065 16.365 1.00 88.62 92 HIS A N 1
ATOM 746 C CA . HIS A 1 92 ? 1.176 7.460 16.409 1.00 88.62 92 HIS A CA 1
ATOM 747 C C . HIS A 1 92 ? 0.082 8.499 16.757 1.00 88.62 92 HIS A C 1
ATOM 749 O O . HIS A 1 92 ? 0.156 9.650 16.336 1.00 88.62 92 HIS A O 1
ATOM 755 N N . GLY A 1 93 ? -0.919 8.110 17.561 1.00 88.44 93 GLY A N 1
ATOM 756 C CA . GLY A 1 93 ? -2.054 8.962 17.949 1.00 88.44 93 GLY A CA 1
ATOM 757 C C . GLY A 1 93 ? -3.200 9.022 16.928 1.00 88.44 93 GLY A C 1
ATOM 758 O O . GLY A 1 93 ? -4.154 9.773 17.128 1.00 88.44 93 GLY A O 1
ATOM 759 N N . SER A 1 94 ? -3.127 8.229 15.859 1.00 91.69 94 SER A N 1
ATOM 760 C CA . SER A 1 94 ? -4.157 8.069 14.833 1.00 91.69 94 SER A CA 1
ATOM 761 C C . SER A 1 94 ? -4.826 6.702 14.943 1.00 91.69 94 SER A C 1
ATOM 763 O O . SER A 1 94 ? -4.161 5.670 15.047 1.00 91.69 94 SER A O 1
ATOM 765 N N . LEU A 1 95 ? -6.158 6.667 14.856 1.00 97.50 95 LEU A N 1
ATOM 766 C CA . LEU A 1 95 ? -6.887 5.407 14.722 1.00 97.50 95 LEU A CA 1
ATOM 767 C C . LEU A 1 95 ? -6.773 4.914 13.275 1.00 97.50 95 LEU A C 1
ATOM 769 O O . LEU A 1 95 ? -7.243 5.573 12.344 1.00 97.50 95 LEU A O 1
ATOM 773 N N . CYS A 1 96 ? -6.169 3.745 13.095 1.00 97.25 96 CYS A N 1
ATOM 774 C CA . CYS A 1 96 ? -5.794 3.204 11.796 1.00 97.25 96 CYS A CA 1
ATOM 775 C C . CYS A 1 96 ? -6.513 1.887 11.493 1.00 97.25 96 CYS A C 1
ATOM 777 O O . CYS A 1 96 ? -6.813 1.099 12.388 1.00 97.25 96 CYS A O 1
ATOM 779 N N . HIS A 1 97 ? -6.726 1.610 10.209 1.00 96.50 97 HIS A N 1
ATOM 780 C CA . HIS A 1 97 ? -6.906 0.246 9.725 1.00 96.50 97 HIS A CA 1
ATOM 781 C C . HIS A 1 97 ? -5.531 -0.389 9.518 1.00 96.50 97 HIS A C 1
ATOM 783 O O . HIS A 1 97 ? -4.694 0.159 8.797 1.00 96.50 97 HIS A O 1
ATOM 789 N N . LYS A 1 98 ? -5.315 -1.551 10.125 1.00 96.56 98 LYS A N 1
ATOM 790 C CA . LYS A 1 98 ? -4.152 -2.399 9.893 1.00 96.56 98 LYS A CA 1
ATOM 791 C C . LYS A 1 98 ? -4.456 -3.389 8.780 1.00 96.56 98 LYS A C 1
ATOM 793 O O . LYS A 1 98 ? -5.466 -4.094 8.832 1.00 96.56 98 LYS A O 1
ATOM 798 N N . TYR A 1 99 ? -3.535 -3.507 7.835 1.00 95.25 99 TYR A N 1
ATOM 799 C CA . TYR A 1 99 ? -3.598 -4.479 6.754 1.00 95.25 99 TYR A CA 1
ATOM 800 C C . TYR A 1 99 ? -2.395 -5.413 6.779 1.00 95.25 99 TYR A C 1
ATOM 802 O O . TYR A 1 99 ? -1.271 -4.987 7.046 1.00 95.25 99 TYR A O 1
ATOM 810 N N . SER A 1 100 ? -2.628 -6.680 6.445 1.00 95.56 100 SER A N 1
ATOM 811 C CA . SER A 1 100 ? -1.581 -7.598 6.011 1.00 95.56 100 SER A CA 1
ATOM 812 C C . SER A 1 100 ? -1.297 -7.327 4.541 1.00 95.56 100 SER A C 1
ATOM 814 O O . SER A 1 100 ? -2.229 -7.223 3.746 1.00 95.56 100 SER A O 1
ATOM 816 N N . VAL A 1 101 ? -0.020 -7.246 4.179 1.00 93.56 101 VAL A N 1
ATOM 817 C CA . VAL A 1 101 ? 0.425 -7.011 2.801 1.00 93.56 101 VAL A CA 1
ATOM 818 C C . VAL A 1 101 ? 1.328 -8.167 2.391 1.00 93.56 101 VAL A C 1
ATOM 820 O O . VAL A 1 101 ? 2.309 -8.451 3.074 1.00 93.56 101 VAL A 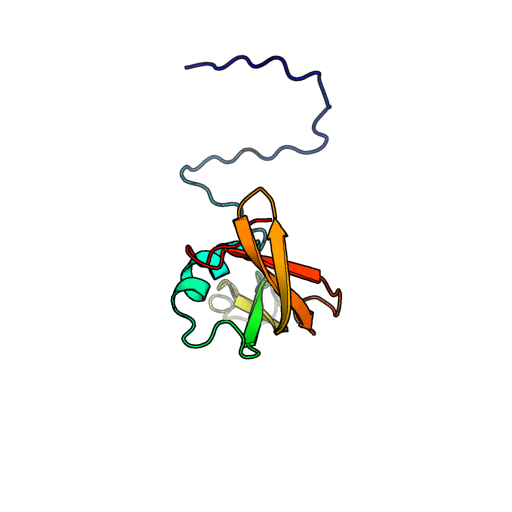O 1
ATOM 823 N N . ASP A 1 102 ? 0.994 -8.883 1.324 1.00 94.31 102 ASP A N 1
ATOM 824 C CA . ASP A 1 102 ? 1.737 -10.077 0.895 1.00 94.31 102 ASP A CA 1
ATOM 825 C C . ASP A 1 102 ? 1.598 -10.281 -0.618 1.00 94.31 102 ASP A C 1
ATOM 827 O O . ASP A 1 102 ? 0.808 -9.614 -1.269 1.00 94.31 102 ASP A O 1
ATOM 831 N N . GLY A 1 103 ? 2.357 -11.196 -1.209 1.00 91.62 103 GLY A N 1
ATOM 832 C CA . GLY A 1 103 ? 2.189 -11.580 -2.608 1.00 91.62 103 GLY A CA 1
ATOM 833 C C . GLY A 1 103 ? 3.495 -11.752 -3.370 1.00 91.62 103 GLY A C 1
ATOM 834 O O . GLY A 1 103 ? 4.595 -11.520 -2.869 1.00 91.62 103 GLY A O 1
ATOM 835 N N . ALA A 1 104 ? 3.370 -12.191 -4.622 1.00 89.44 104 ALA A N 1
ATOM 836 C CA . ALA A 1 104 ? 4.515 -12.451 -5.491 1.00 89.44 104 ALA A CA 1
ATOM 837 C C . ALA A 1 104 ? 5.325 -11.180 -5.788 1.00 89.44 104 ALA A C 1
ATOM 839 O O . ALA A 1 104 ? 6.548 -11.260 -5.863 1.00 89.44 104 ALA A O 1
ATOM 840 N N . GLY A 1 105 ? 4.663 -10.018 -5.875 1.00 87.50 105 GLY A N 1
ATOM 841 C CA . GLY A 1 105 ? 5.333 -8.728 -6.072 1.00 87.50 105 GLY A CA 1
ATOM 842 C C . GLY A 1 105 ? 6.286 -8.353 -4.931 1.00 87.50 105 GLY A C 1
ATOM 843 O O . GLY A 1 105 ? 7.243 -7.624 -5.160 1.00 87.50 105 GLY A O 1
ATOM 844 N N . LEU A 1 106 ? 6.061 -8.898 -3.730 1.00 87.69 106 LEU A N 1
ATOM 845 C CA . LEU A 1 106 ? 6.900 -8.720 -2.540 1.00 87.69 106 LEU A CA 1
ATOM 846 C C . LEU A 1 106 ? 7.848 -9.904 -2.299 1.00 87.69 106 LEU A C 1
ATOM 848 O O . LEU A 1 106 ? 8.354 -10.075 -1.195 1.00 87.69 106 LEU A O 1
ATOM 852 N N . GLU A 1 107 ? 8.044 -10.787 -3.284 1.00 90.19 107 GLU A N 1
ATOM 853 C CA . GLU A 1 107 ? 8.798 -12.040 -3.117 1.00 90.19 107 GLU A CA 1
ATOM 854 C C . GLU A 1 107 ? 8.262 -12.920 -1.968 1.00 90.19 107 GLU A C 1
ATOM 856 O O . GLU A 1 107 ? 9.011 -13.669 -1.341 1.00 90.19 107 GLU A O 1
ATOM 861 N N . ARG A 1 108 ? 6.953 -12.831 -1.680 1.00 88.75 108 ARG A N 1
ATOM 862 C CA . ARG A 1 108 ? 6.294 -13.464 -0.521 1.00 88.75 108 ARG A CA 1
ATOM 863 C C . ARG A 1 108 ? 6.883 -13.046 0.833 1.00 88.75 108 ARG A C 1
ATOM 865 O O . ARG A 1 108 ? 6.846 -13.808 1.800 1.00 88.75 108 ARG A O 1
ATOM 872 N N . ARG A 1 109 ? 7.446 -11.839 0.913 1.00 88.12 109 ARG A N 1
ATOM 873 C CA . ARG A 1 109 ? 7.872 -11.218 2.169 1.00 88.12 109 ARG A CA 1
ATOM 874 C C . ARG A 1 109 ? 6.702 -10.426 2.732 1.00 88.12 109 ARG A C 1
ATOM 876 O O . ARG A 1 109 ? 6.504 -9.263 2.393 1.00 88.12 109 ARG A O 1
ATOM 883 N N . ARG A 1 110 ? 5.911 -11.092 3.571 1.00 91.94 110 ARG A N 1
ATOM 884 C CA . ARG A 1 110 ? 4.757 -10.485 4.232 1.00 91.94 110 ARG A CA 1
ATOM 885 C C . ARG A 1 110 ? 5.168 -9.274 5.072 1.00 91.94 110 ARG A C 1
ATOM 887 O O . ARG A 1 110 ? 6.122 -9.348 5.845 1.00 91.94 110 ARG A O 1
ATOM 894 N N . GLY A 1 111 ? 4.390 -8.205 4.958 1.00 91.25 111 GLY A N 1
ATOM 895 C CA . GLY A 1 111 ? 4.495 -6.986 5.745 1.00 91.25 111 GLY A CA 1
ATOM 896 C C . GLY A 1 111 ? 3.157 -6.585 6.359 1.00 91.25 111 GLY A C 1
ATOM 897 O O . GLY A 1 111 ? 2.149 -7.285 6.248 1.00 91.25 111 GLY A O 1
ATOM 898 N N . THR A 1 112 ? 3.164 -5.445 7.038 1.00 93.44 112 THR A N 1
ATOM 899 C CA . THR A 1 112 ? 1.972 -4.812 7.607 1.00 93.44 112 THR A CA 1
ATOM 900 C C . THR A 1 112 ? 1.948 -3.350 7.189 1.00 93.44 112 THR A C 1
ATOM 902 O O . THR A 1 112 ? 3.005 -2.749 7.033 1.00 93.44 112 THR A O 1
ATOM 905 N N . MET A 1 113 ? 0.757 -2.793 7.004 1.00 91.81 113 MET A N 1
ATOM 906 C CA . MET A 1 113 ? 0.556 -1.382 6.684 1.00 91.81 113 MET A CA 1
ATOM 907 C C . MET A 1 113 ? -0.559 -0.821 7.564 1.00 91.81 113 MET A C 1
ATOM 909 O O . MET A 1 113 ? -1.611 -1.449 7.692 1.00 91.81 113 MET A O 1
ATOM 913 N N . TRP A 1 114 ? -0.347 0.357 8.146 1.00 94.69 114 TRP A N 1
ATOM 914 C CA . TRP A 1 114 ? -1.371 1.094 8.889 1.00 94.69 114 TRP A CA 1
ATOM 915 C C . TRP A 1 114 ? -1.819 2.301 8.075 1.00 94.69 114 TRP A C 1
ATOM 917 O O . TRP A 1 114 ? -0.985 3.082 7.621 1.00 94.69 114 TRP A O 1
ATOM 927 N N . VAL A 1 115 ? -3.130 2.447 7.886 1.00 93.69 115 VAL A N 1
ATOM 928 C CA . VAL A 1 115 ? -3.736 3.567 7.152 1.00 93.69 115 VAL A CA 1
ATOM 929 C C . VAL A 1 115 ? -4.712 4.290 8.066 1.00 93.69 115 VAL A C 1
ATOM 931 O O . VAL A 1 115 ? -5.623 3.662 8.610 1.00 93.69 115 VAL A O 1
ATOM 934 N N . ASP A 1 116 ? -4.558 5.604 8.203 1.00 95.12 116 ASP A N 1
ATOM 935 C CA . ASP A 1 116 ? -5.451 6.444 8.999 1.00 95.12 116 ASP A CA 1
ATOM 936 C C . ASP A 1 116 ? -6.903 6.304 8.513 1.00 95.12 116 ASP A C 1
ATOM 938 O O . ASP A 1 116 ? -7.193 6.351 7.311 1.00 95.12 116 ASP A O 1
ATOM 942 N N . LYS A 1 117 ? -7.845 6.133 9.446 1.00 94.94 117 LYS A N 1
ATOM 943 C CA . LYS A 1 117 ? -9.263 5.929 9.108 1.00 94.94 117 LYS A CA 1
ATOM 944 C C . LYS A 1 117 ? -9.922 7.146 8.470 1.00 94.94 117 LYS A C 1
ATOM 946 O O . LYS A 1 117 ? -10.862 6.978 7.693 1.00 94.94 117 LYS A O 1
ATOM 951 N N . SER A 1 118 ? -9.480 8.342 8.836 1.00 92.00 118 SER A N 1
ATOM 952 C CA . SER A 1 118 ? -10.074 9.609 8.424 1.00 92.00 118 SER A CA 1
ATOM 953 C C . SER A 1 118 ? -9.413 10.127 7.152 1.00 92.00 118 SER A C 1
ATOM 955 O O . SER A 1 118 ? -10.068 10.284 6.123 1.00 92.00 118 SER A O 1
ATOM 957 N N . ALA A 1 119 ? -8.100 10.337 7.205 1.00 90.50 119 ALA A N 1
ATOM 958 C CA . ALA A 1 119 ? -7.322 10.929 6.128 1.00 90.50 119 ALA A CA 1
ATOM 959 C C . ALA A 1 119 ? -6.918 9.914 5.045 1.00 90.50 119 ALA A C 1
ATOM 961 O O . ALA A 1 119 ? -6.522 10.324 3.956 1.00 90.50 119 ALA A O 1
ATOM 962 N N . ARG A 1 120 ? -7.065 8.604 5.303 1.00 90.81 120 ARG A N 1
ATOM 963 C CA . ARG A 1 120 ? -6.852 7.520 4.321 1.00 90.81 120 ARG A CA 1
ATOM 964 C C . ARG A 1 120 ? -5.451 7.497 3.697 1.00 90.81 120 ARG A C 1
ATOM 966 O O . ARG A 1 120 ? -5.281 7.107 2.546 1.00 90.81 120 ARG A O 1
ATOM 973 N N . HIS A 1 121 ? -4.453 7.871 4.486 1.00 91.00 121 HIS A N 1
ATOM 974 C CA . HIS A 1 121 ? -3.032 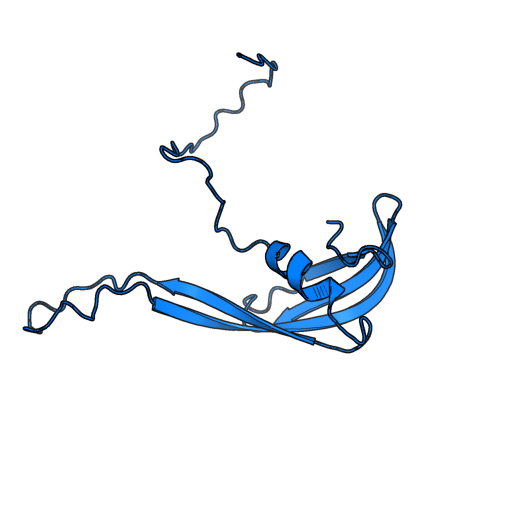7.809 4.152 1.00 91.00 121 HIS A CA 1
ATOM 975 C C . HIS A 1 121 ? -2.316 6.847 5.101 1.00 91.00 121 HIS A C 1
ATOM 977 O O . HIS A 1 121 ? -2.786 6.587 6.207 1.00 91.00 121 HIS A O 1
ATOM 983 N N . ILE A 1 122 ? -1.191 6.313 4.653 1.00 91.12 122 ILE A N 1
ATOM 984 C CA . ILE A 1 122 ? -0.292 5.462 5.421 1.00 91.12 122 ILE A CA 1
ATOM 985 C C . ILE A 1 122 ? 0.335 6.286 6.559 1.00 91.12 122 ILE A C 1
ATOM 987 O O . ILE A 1 122 ? 0.699 7.446 6.352 1.00 91.12 122 ILE A O 1
ATOM 991 N N . VAL A 1 123 ? 0.431 5.679 7.746 1.00 88.25 123 VAL A N 1
ATOM 992 C CA . VAL A 1 123 ? 0.865 6.308 9.016 1.00 88.25 123 VAL A CA 1
ATOM 993 C C . VAL A 1 123 ? 2.202 5.742 9.536 1.00 88.25 123 VAL A C 1
ATOM 995 O O . VAL A 1 123 ? 2.620 6.107 10.627 1.00 88.25 123 VAL A O 1
ATOM 998 N N . ASP A 1 124 ? 2.851 4.854 8.774 1.00 69.62 124 ASP A N 1
ATOM 999 C CA . ASP A 1 124 ? 4.127 4.193 9.132 1.00 69.62 124 ASP A CA 1
ATOM 1000 C C . ASP A 1 124 ? 5.233 5.160 9.608 1.00 69.62 124 ASP A C 1
ATOM 1002 O O . ASP A 1 124 ? 5.376 6.253 9.005 1.00 69.62 124 ASP A O 1
#

Radius of gyration: 20.32 Å; chains: 1; bounding box: 46×43×55 Å

Sequence (124 aa):
MTIAGSLRSHKFQHAVTIENYPWHSYDFDFASLNITLPHYLDPLAPCFFGIADFVTARYPDPHRLNSYIEQAPSFLFKGLVTVDFVSEEEQHGSLCHKYSVDGAGLERRRGTMWVDKSARHIVD

Secondary structure (DSSP, 8-state):
------------S------SSS----S--GGGHHHHGGG-S-TTS-EEEEEEEEE------TT-S-TTSTTS-EEEEEEEEEEEEEEEEEETTEEEEEEEEESGGGTT--EEEEEETTT-SB--

pLDDT: mean 74.91, std 19.66, range [31.14, 97.69]

Foldseek 3Di:
DDDDDDDPDPPPVDDDDDPDPPDDDPPDDVQVVLVVQVVDPDN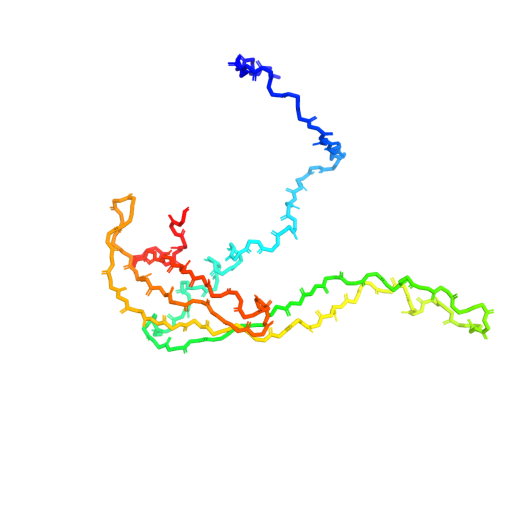QDKDKDWDWDWDADPDDPVPDPPCPVSGDTDIDTQWMKIWHFDDWDDDPNATWTKIWIATRSVVRPIDIWTAGPPSRGTDD